Protein AF-A0A6G0W9G2-F1 (afdb_monomer_lite)

Sequence (125 aa):
MLCRICYKEEIEIAIVPCGHAIACIECALSLDYCSMCRMSYSRLMRIHLCMNKENDESLKLQPCSSKLSSDDELKAKLCKVCLKEEMSAVFLPCRHVYTCVKCAEEMSECLFCREHVYSFIKIYL

Structure (mmCIF, N/CA/C/O backbone):
data_AF-A0A6G0W9G2-F1
#
_entry.id   AF-A0A6G0W9G2-F1
#
loop_
_atom_site.group_PDB
_atom_site.id
_atom_site.type_symbol
_atom_site.label_atom_id
_atom_site.label_alt_id
_atom_site.label_comp_id
_atom_site.label_asym_id
_atom_site.label_entity_id
_atom_site.label_seq_id
_atom_site.pdbx_PDB_ins_code
_atom_site.Cartn_x
_atom_site.Cartn_y
_atom_site.Cartn_z
_atom_site.occupancy
_atom_site.B_iso_or_equiv
_atom_site.auth_seq_id
_atom_site.auth_comp_id
_atom_site.auth_asym_id
_atom_site.auth_atom_id
_atom_site.pdbx_PDB_model_num
ATOM 1 N N . MET A 1 1 ? 6.276 8.867 -1.208 1.00 86.81 1 MET A N 1
ATOM 2 C CA . MET A 1 1 ? 7.531 8.091 -0.991 1.00 86.81 1 MET A CA 1
ATOM 3 C C . MET A 1 1 ? 7.984 7.535 -2.331 1.00 86.81 1 MET A C 1
ATOM 5 O O . MET A 1 1 ? 7.161 6.929 -3.005 1.00 86.81 1 MET A O 1
ATOM 9 N N . LEU A 1 2 ? 9.242 7.758 -2.726 1.00 92.81 2 LEU A N 1
ATOM 10 C CA . LEU A 1 2 ? 9.734 7.420 -4.070 1.00 92.81 2 LEU A CA 1
ATOM 11 C C . LEU A 1 2 ? 10.157 5.952 -4.207 1.00 92.81 2 LEU A C 1
ATOM 13 O O . LEU A 1 2 ? 10.682 5.350 -3.268 1.00 92.81 2 LEU A O 1
ATOM 17 N N . CYS A 1 3 ? 9.968 5.415 -5.411 1.00 96.19 3 CYS A N 1
ATOM 18 C CA . CYS A 1 3 ? 10.449 4.115 -5.847 1.00 96.19 3 CYS A CA 1
ATOM 19 C C . CYS A 1 3 ? 11.962 3.992 -5.632 1.00 96.19 3 CYS A C 1
ATOM 21 O O . CYS A 1 3 ? 12.738 4.839 -6.068 1.00 96.19 3 CYS A O 1
ATOM 23 N N . ARG A 1 4 ? 12.390 2.889 -5.014 1.00 95.44 4 ARG A N 1
ATOM 24 C CA . ARG A 1 4 ? 13.798 2.593 -4.704 1.00 95.44 4 ARG A CA 1
ATOM 25 C C . ARG A 1 4 ? 14.614 2.100 -5.900 1.00 95.44 4 ARG A C 1
ATOM 27 O O . ARG A 1 4 ? 15.799 1.844 -5.747 1.00 95.44 4 ARG A O 1
ATOM 34 N N . ILE A 1 5 ? 13.980 1.932 -7.060 1.00 96.06 5 ILE A N 1
ATOM 35 C CA . ILE A 1 5 ? 14.629 1.477 -8.294 1.00 96.06 5 ILE A CA 1
ATOM 36 C C . ILE A 1 5 ? 14.903 2.678 -9.197 1.00 96.06 5 ILE A C 1
ATOM 38 O O . ILE A 1 5 ? 16.056 2.964 -9.503 1.00 96.06 5 ILE A O 1
ATOM 42 N N . CYS A 1 6 ? 13.858 3.405 -9.608 1.00 97.50 6 CYS A N 1
ATOM 43 C CA . CYS A 1 6 ? 14.025 4.539 -10.516 1.00 97.50 6 CYS A CA 1
ATOM 44 C C . CYS A 1 6 ? 14.251 5.879 -9.812 1.00 97.50 6 CYS A C 1
ATOM 46 O O . CYS A 1 6 ? 14.728 6.800 -10.467 1.00 97.50 6 CYS A O 1
ATOM 48 N N . TYR A 1 7 ? 13.895 6.009 -8.527 1.00 96.31 7 TYR A N 1
ATOM 49 C CA . TYR A 1 7 ? 13.932 7.269 -7.770 1.00 96.31 7 TYR A CA 1
ATOM 50 C C . TYR A 1 7 ? 13.155 8.428 -8.426 1.00 96.31 7 TYR A C 1
ATOM 52 O O . TYR A 1 7 ? 13.448 9.592 -8.163 1.00 96.31 7 TYR A O 1
ATOM 60 N N . LYS A 1 8 ? 12.170 8.117 -9.281 1.00 96.00 8 LYS A N 1
ATOM 61 C CA . LYS A 1 8 ? 11.366 9.096 -10.036 1.00 96.00 8 LYS A CA 1
ATOM 62 C C . LYS A 1 8 ? 9.896 9.060 -9.635 1.00 96.00 8 LYS A C 1
ATOM 64 O O . LYS A 1 8 ? 9.362 10.063 -9.186 1.00 96.00 8 LYS A O 1
ATOM 69 N N . GLU A 1 9 ? 9.283 7.888 -9.758 1.00 96.38 9 GLU A N 1
ATOM 70 C CA . GLU A 1 9 ? 7.862 7.677 -9.475 1.00 96.38 9 GLU A CA 1
ATOM 71 C C . GLU A 1 9 ? 7.626 7.234 -8.028 1.00 96.38 9 GLU A C 1
ATOM 73 O O . GLU A 1 9 ? 8.552 6.801 -7.336 1.00 96.38 9 GLU A O 1
ATOM 78 N N . GLU A 1 10 ? 6.382 7.310 -7.560 1.00 94.81 10 GLU A N 1
ATOM 79 C CA . GLU A 1 10 ? 6.012 6.868 -6.214 1.00 94.81 10 GLU A CA 1
ATOM 80 C C . GLU A 1 10 ? 5.950 5.340 -6.090 1.00 94.81 10 GLU A C 1
ATOM 82 O O . GLU A 1 10 ? 5.762 4.605 -7.059 1.00 94.81 10 GLU A O 1
ATOM 87 N N . ILE A 1 11 ? 6.122 4.842 -4.865 1.00 96.25 11 ILE A N 1
ATOM 88 C CA . ILE A 1 11 ? 5.867 3.434 -4.553 1.00 96.25 11 ILE A CA 1
ATOM 89 C C . ILE A 1 11 ? 4.366 3.173 -4.691 1.00 96.25 11 ILE A C 1
ATOM 91 O O . ILE A 1 11 ? 3.555 3.804 -4.019 1.00 96.25 11 ILE A O 1
ATOM 95 N N . GLU A 1 12 ? 4.002 2.199 -5.518 1.00 97.44 12 GLU A N 1
ATOM 96 C CA . GLU A 1 12 ? 2.598 1.861 -5.777 1.00 97.44 12 GLU A CA 1
ATOM 97 C C . GLU A 1 12 ? 2.337 0.359 -5.788 1.00 97.44 12 GLU A C 1
ATOM 99 O O . GLU A 1 12 ? 1.183 -0.047 -5.876 1.00 97.44 12 GLU A O 1
ATOM 104 N N . ILE A 1 13 ? 3.369 -0.483 -5.709 1.00 98.25 13 ILE A N 1
ATOM 105 C CA . ILE A 1 13 ? 3.218 -1.933 -5.816 1.00 98.25 13 ILE A CA 1
ATOM 106 C C . ILE A 1 13 ? 3.722 -2.621 -4.554 1.00 98.25 13 ILE A C 1
ATOM 108 O O . ILE A 1 13 ? 4.881 -2.459 -4.180 1.00 98.25 13 ILE A O 1
ATOM 112 N N . ALA A 1 14 ? 2.868 -3.451 -3.958 1.00 98.19 14 ALA A N 1
ATOM 113 C CA . ALA A 1 14 ? 3.256 -4.501 -3.028 1.00 98.19 14 ALA A CA 1
ATOM 114 C C . ALA A 1 14 ? 3.415 -5.831 -3.779 1.00 98.19 14 ALA A C 1
ATOM 116 O O . ALA A 1 14 ? 2.531 -6.257 -4.530 1.00 98.19 14 ALA A O 1
ATOM 117 N N . ILE A 1 15 ? 4.543 -6.501 -3.561 1.00 98.19 15 ILE A N 1
ATOM 118 C CA . ILE A 1 15 ? 4.870 -7.785 -4.182 1.00 98.19 15 ILE A CA 1
ATOM 119 C C . ILE A 1 15 ? 4.351 -8.920 -3.292 1.00 98.19 15 ILE A C 1
ATOM 121 O O . ILE A 1 15 ? 4.794 -9.081 -2.158 1.00 98.19 15 ILE A O 1
ATOM 125 N N . VAL A 1 16 ? 3.417 -9.729 -3.788 1.00 97.31 16 VAL A N 1
ATOM 126 C CA . VAL A 1 16 ? 2.747 -10.794 -3.021 1.00 97.31 16 VAL A CA 1
ATOM 127 C C . VAL A 1 16 ? 3.336 -12.159 -3.407 1.00 97.31 16 VAL A C 1
ATOM 129 O O . VAL A 1 16 ? 3.430 -12.455 -4.598 1.00 97.31 16 VAL A O 1
ATOM 132 N N . PRO A 1 17 ? 3.718 -13.020 -2.442 1.00 97.19 17 PRO A N 1
ATOM 133 C CA . PRO A 1 17 ? 3.305 -12.984 -1.034 1.00 97.19 17 PRO A CA 1
ATOM 134 C C . PRO A 1 17 ? 4.282 -12.314 -0.061 1.00 97.19 17 PRO A C 1
ATOM 136 O O . PRO A 1 17 ? 3.961 -12.205 1.117 1.00 97.19 17 PRO A O 1
ATOM 139 N N . CYS A 1 18 ? 5.467 -11.879 -0.497 1.00 97.88 18 CYS A N 1
ATOM 140 C CA . CYS A 1 18 ? 6.498 -11.428 0.445 1.00 97.88 18 CYS A CA 1
ATOM 141 C C . CYS A 1 18 ? 6.212 -10.064 1.102 1.00 97.88 18 CYS A C 1
ATOM 143 O O . CYS A 1 18 ? 6.834 -9.741 2.108 1.00 97.88 18 CYS A O 1
ATOM 145 N N . GLY A 1 19 ? 5.298 -9.270 0.545 1.00 97.38 19 GLY A N 1
ATOM 146 C CA . GLY A 1 19 ? 4.841 -7.997 1.097 1.00 97.38 19 GLY A CA 1
ATOM 147 C C . GLY A 1 19 ? 5.798 -6.821 0.890 1.00 97.38 19 GLY A C 1
ATOM 148 O O . GLY A 1 19 ? 5.500 -5.730 1.358 1.00 97.38 19 GLY A O 1
ATOM 149 N N . HIS A 1 20 ? 6.932 -6.983 0.205 1.00 98.25 20 HIS A N 1
ATOM 150 C CA . HIS A 1 20 ? 7.829 -5.850 -0.055 1.00 98.25 20 HIS A CA 1
ATOM 151 C C . HIS A 1 20 ? 7.188 -4.865 -1.038 1.00 98.25 20 HIS A C 1
ATOM 153 O O . HIS A 1 20 ? 6.707 -5.267 -2.100 1.00 98.25 20 HIS A O 1
ATOM 159 N N . ALA A 1 21 ? 7.211 -3.582 -0.695 1.00 97.69 21 ALA A N 1
ATOM 160 C CA . ALA A 1 21 ? 6.614 -2.498 -1.454 1.00 97.69 21 ALA A CA 1
ATOM 161 C C . ALA A 1 21 ? 7.626 -1.362 -1.633 1.00 97.69 21 ALA A C 1
ATOM 163 O O . ALA A 1 21 ? 7.679 -0.422 -0.853 1.00 97.69 21 ALA A O 1
ATOM 164 N N . ILE A 1 22 ? 8.459 -1.477 -2.668 1.00 96.88 22 ILE A N 1
ATOM 165 C CA . ILE A 1 22 ? 9.611 -0.583 -2.907 1.00 96.88 22 ILE A CA 1
ATOM 166 C C . ILE A 1 22 ? 9.611 0.035 -4.309 1.00 96.88 22 ILE A C 1
ATOM 168 O O . ILE A 1 22 ? 10.467 0.861 -4.631 1.00 96.88 22 ILE A O 1
ATOM 172 N N . ALA A 1 23 ? 8.683 -0.387 -5.167 1.00 97.88 23 ALA A N 1
ATOM 173 C CA . ALA A 1 23 ? 8.695 -0.092 -6.591 1.00 97.88 23 ALA A CA 1
ATOM 174 C C . ALA A 1 23 ? 7.449 0.687 -7.034 1.00 97.88 23 ALA A C 1
ATOM 176 O O . ALA A 1 23 ? 6.352 0.492 -6.501 1.00 97.88 23 ALA A O 1
ATOM 177 N N . CYS A 1 24 ? 7.631 1.555 -8.031 1.00 98.12 24 CYS A N 1
ATOM 178 C CA . CYS A 1 24 ? 6.526 2.067 -8.834 1.00 98.12 24 CYS A CA 1
ATOM 179 C C . CYS A 1 24 ? 5.987 0.970 -9.762 1.00 98.12 24 CYS A C 1
ATOM 181 O O . CYS A 1 24 ? 6.579 -0.109 -9.868 1.00 98.12 24 CYS A O 1
ATOM 183 N N . ILE A 1 25 ? 4.886 1.253 -10.460 1.00 97.94 25 ILE A N 1
ATOM 184 C CA . ILE A 1 25 ? 4.245 0.302 -11.379 1.00 97.94 25 ILE A CA 1
ATOM 185 C C . ILE A 1 25 ? 5.222 -0.176 -12.461 1.00 97.94 25 ILE A C 1
ATOM 187 O O . ILE A 1 25 ? 5.423 -1.379 -12.610 1.00 97.94 25 ILE A O 1
ATOM 191 N N . GLU A 1 26 ? 5.872 0.746 -13.174 1.00 98.38 26 GLU A N 1
ATOM 192 C CA . GLU A 1 26 ? 6.760 0.403 -14.295 1.00 98.38 26 GLU A CA 1
ATOM 193 C C . GLU A 1 26 ? 7.954 -0.448 -13.854 1.00 98.38 26 GLU A C 1
ATOM 195 O O . GLU A 1 26 ? 8.262 -1.464 -14.472 1.00 98.38 26 GLU A O 1
ATOM 200 N N . CYS A 1 27 ? 8.599 -0.068 -12.747 1.00 98.31 27 CYS A N 1
ATOM 201 C CA . CYS A 1 27 ? 9.739 -0.812 -12.220 1.00 98.31 27 CYS A CA 1
ATOM 202 C C . CYS A 1 27 ? 9.340 -2.153 -11.607 1.00 98.31 27 CYS A C 1
ATOM 204 O O . CYS A 1 27 ? 10.166 -3.050 -11.571 1.00 98.31 27 CYS A O 1
ATOM 206 N N . ALA A 1 28 ? 8.120 -2.309 -11.089 1.00 97.88 28 ALA A N 1
ATOM 207 C CA . ALA A 1 28 ? 7.671 -3.602 -10.584 1.00 97.88 28 ALA A CA 1
ATOM 208 C C . ALA A 1 28 ? 7.372 -4.583 -11.725 1.00 97.88 28 ALA A C 1
ATOM 210 O O . ALA A 1 28 ? 7.678 -5.766 -11.605 1.00 97.88 28 ALA A O 1
ATOM 211 N N . LEU A 1 29 ? 6.796 -4.090 -12.828 1.00 97.62 29 LEU A N 1
ATOM 212 C CA . LEU A 1 29 ? 6.450 -4.897 -14.002 1.00 97.62 29 LEU A CA 1
ATOM 213 C C . LEU A 1 29 ? 7.673 -5.418 -14.770 1.00 97.62 29 LEU A C 1
ATOM 215 O O . LEU A 1 29 ? 7.535 -6.365 -15.537 1.00 97.62 29 LEU A O 1
ATOM 219 N N . SER A 1 30 ? 8.855 -4.829 -14.571 1.00 97.31 30 SER A N 1
ATOM 220 C CA . SER A 1 30 ? 10.109 -5.281 -15.188 1.00 97.31 30 SER A CA 1
ATOM 221 C C . SER A 1 30 ? 10.894 -6.302 -14.354 1.00 97.31 30 SER A C 1
ATOM 223 O O . SER A 1 30 ? 11.997 -6.684 -14.744 1.00 97.31 30 SER A O 1
ATOM 225 N N . LEU A 1 31 ? 10.365 -6.735 -13.204 1.00 95.50 31 LEU A N 1
ATOM 226 C CA . LEU A 1 31 ? 11.019 -7.697 -12.316 1.00 95.50 31 LEU A CA 1
ATOM 227 C C . LEU A 1 31 ? 10.426 -9.098 -12.470 1.00 95.50 31 LEU A C 1
ATOM 229 O O . LEU A 1 31 ? 9.214 -9.250 -12.414 1.00 95.50 31 LEU A O 1
ATOM 233 N N . ASP A 1 32 ? 11.267 -10.131 -12.491 1.00 95.94 32 ASP A N 1
ATOM 234 C CA . ASP A 1 32 ? 10.820 -11.538 -12.433 1.00 95.94 32 ASP A CA 1
ATOM 235 C C . ASP A 1 32 ? 10.693 -12.075 -10.992 1.00 95.94 32 ASP A C 1
ATOM 237 O O . ASP A 1 32 ? 10.116 -13.132 -10.732 1.00 95.94 32 ASP A O 1
ATOM 241 N N . TYR A 1 33 ? 11.252 -11.349 -10.023 1.00 97.00 33 TYR A N 1
ATOM 242 C CA . TYR A 1 33 ? 11.248 -11.684 -8.601 1.00 97.00 33 TYR A CA 1
ATOM 243 C C . TYR A 1 33 ? 11.316 -10.412 -7.754 1.00 97.00 33 TYR A C 1
ATOM 245 O O . TYR A 1 33 ? 11.708 -9.346 -8.225 1.00 97.00 33 TYR A O 1
ATOM 253 N N . CYS A 1 34 ? 10.972 -10.508 -6.470 1.00 97.44 34 CYS A N 1
ATOM 254 C CA . CYS A 1 34 ? 11.111 -9.379 -5.555 1.00 97.44 34 CYS A CA 1
ATOM 255 C C . CYS A 1 34 ? 12.572 -8.907 -5.481 1.00 97.44 34 CYS A C 1
ATOM 257 O O . CYS A 1 34 ? 13.442 -9.663 -5.054 1.00 97.44 34 CYS A O 1
ATOM 259 N N . SER A 1 35 ? 12.857 -7.650 -5.819 1.00 94.25 35 SER A N 1
ATOM 260 C CA . SER A 1 35 ? 14.225 -7.108 -5.789 1.00 94.25 35 SER A CA 1
ATOM 261 C C . SER A 1 35 ? 14.818 -6.985 -4.378 1.00 94.25 35 SER A C 1
ATOM 263 O O . SER A 1 35 ? 16.036 -6.907 -4.243 1.00 94.25 35 SER A O 1
ATOM 265 N N . MET A 1 36 ? 13.986 -7.032 -3.330 1.00 96.44 36 MET A N 1
ATOM 266 C CA . MET A 1 36 ? 14.437 -6.979 -1.932 1.00 96.44 36 MET A CA 1
ATOM 267 C C . MET A 1 36 ? 14.823 -8.349 -1.376 1.00 96.44 36 MET A C 1
ATOM 269 O O . MET A 1 36 ? 15.854 -8.479 -0.725 1.00 96.44 36 MET A O 1
ATOM 273 N N . CYS A 1 37 ? 14.009 -9.381 -1.623 1.00 97.81 37 CYS A N 1
ATOM 274 C CA . CYS A 1 37 ? 14.199 -10.705 -1.015 1.00 97.81 37 CYS A CA 1
ATOM 275 C C . CYS A 1 37 ? 14.422 -11.848 -2.014 1.00 97.81 37 CYS A C 1
ATOM 277 O O . CYS A 1 37 ? 14.571 -12.991 -1.597 1.00 97.81 37 CYS A O 1
ATOM 279 N N . ARG A 1 38 ? 14.427 -11.562 -3.322 1.00 97.00 38 ARG A N 1
ATOM 280 C CA . ARG A 1 38 ? 14.586 -12.519 -4.437 1.00 97.00 38 ARG A CA 1
ATOM 281 C C . ARG A 1 38 ? 13.533 -13.629 -4.512 1.00 97.00 38 ARG A C 1
ATOM 283 O O . ARG A 1 38 ? 13.661 -14.543 -5.316 1.00 97.00 38 ARG A O 1
ATOM 290 N N . MET A 1 39 ? 12.472 -13.532 -3.714 1.00 96.81 39 MET A N 1
ATOM 291 C CA . MET A 1 39 ? 11.341 -14.454 -3.757 1.00 96.81 39 MET A CA 1
ATOM 292 C C . MET A 1 39 ? 10.537 -14.252 -5.048 1.00 96.81 39 MET A C 1
ATOM 294 O O . MET A 1 39 ? 10.212 -13.111 -5.397 1.00 96.81 39 MET A O 1
ATOM 298 N N . SER A 1 40 ? 10.176 -15.347 -5.721 1.00 96.69 40 SER A N 1
ATOM 299 C CA . SER A 1 40 ? 9.185 -15.328 -6.802 1.00 96.69 40 SER A CA 1
ATOM 300 C C . SER A 1 40 ? 7.836 -14.850 -6.267 1.00 96.69 40 SER A C 1
ATOM 302 O O . SER A 1 40 ? 7.450 -15.168 -5.142 1.00 96.69 40 SER A O 1
ATOM 304 N N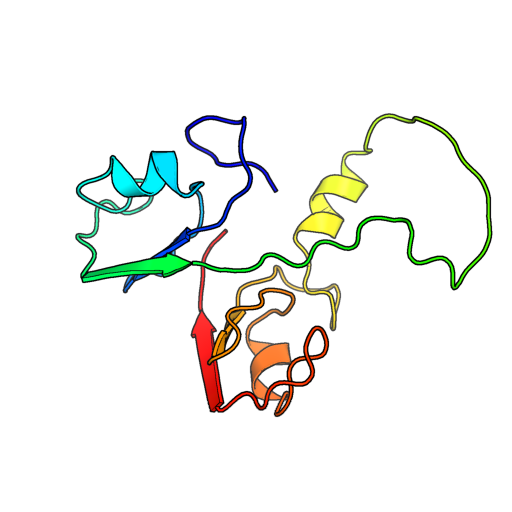 . TYR A 1 41 ? 7.105 -14.083 -7.064 1.00 95.81 41 TYR A N 1
ATOM 305 C CA . TYR A 1 41 ? 5.813 -13.542 -6.660 1.00 95.81 41 TYR A CA 1
ATOM 306 C C . TYR A 1 41 ? 4.687 -14.141 -7.497 1.00 95.81 41 TYR A C 1
ATOM 308 O O . TYR A 1 41 ? 4.871 -14.489 -8.659 1.00 95.81 41 TYR A O 1
ATOM 316 N N . SER A 1 42 ? 3.506 -14.261 -6.898 1.00 96.31 42 SER A N 1
ATOM 317 C CA . SER A 1 42 ? 2.293 -14.687 -7.602 1.00 96.31 42 SER A CA 1
ATOM 318 C C . SER A 1 42 ? 1.464 -13.500 -8.081 1.00 96.31 42 SER A C 1
ATOM 320 O O . SER A 1 42 ? 0.628 -13.644 -8.972 1.00 96.31 42 SER A O 1
ATOM 322 N N . ARG A 1 43 ? 1.665 -12.317 -7.484 1.00 96.06 43 ARG A N 1
ATOM 323 C CA . ARG A 1 43 ? 0.895 -11.119 -7.814 1.00 96.06 43 ARG A CA 1
ATOM 324 C C . ARG A 1 43 ? 1.659 -9.839 -7.496 1.00 96.06 43 ARG A C 1
ATOM 326 O O . ARG A 1 43 ? 2.277 -9.719 -6.441 1.00 96.06 43 ARG A O 1
ATOM 333 N N . LEU A 1 44 ? 1.513 -8.851 -8.372 1.00 97.88 44 LEU A N 1
ATOM 334 C CA . LEU A 1 44 ? 1.832 -7.452 -8.102 1.00 97.88 44 LEU A CA 1
ATOM 335 C C . LEU A 1 44 ? 0.529 -6.738 -7.738 1.00 97.88 44 LEU A C 1
ATOM 337 O O . LEU A 1 44 ? -0.393 -6.652 -8.551 1.00 97.88 44 LEU A O 1
ATOM 341 N N . MET A 1 45 ? 0.408 -6.300 -6.489 1.00 97.94 45 MET A N 1
ATOM 342 C CA . MET A 1 45 ? -0.795 -5.645 -5.984 1.00 97.94 45 MET A CA 1
ATOM 343 C C . MET A 1 45 ? -0.569 -4.140 -5.910 1.00 97.94 45 MET A C 1
ATOM 345 O O . MET A 1 45 ? 0.345 -3.693 -5.223 1.00 97.94 45 MET A O 1
ATOM 349 N N . ARG A 1 46 ? -1.433 -3.355 -6.565 1.00 98.06 46 ARG A N 1
ATOM 350 C CA . ARG A 1 46 ? -1.418 -1.897 -6.407 1.00 98.06 46 ARG A CA 1
ATOM 351 C C . ARG A 1 46 ? -1.806 -1.508 -4.982 1.00 98.06 46 ARG A C 1
ATOM 353 O O . ARG A 1 46 ? -2.788 -2.028 -4.465 1.00 98.06 46 ARG A O 1
ATOM 360 N N . ILE A 1 47 ? -1.072 -0.590 -4.377 1.00 97.94 47 ILE A N 1
ATOM 361 C CA . ILE A 1 47 ? -1.331 -0.020 -3.056 1.00 97.94 47 ILE A CA 1
ATOM 362 C C . ILE A 1 47 ? -1.418 1.502 -3.153 1.00 97.94 47 ILE A C 1
ATOM 364 O O . ILE A 1 47 ? -0.892 2.107 -4.085 1.00 97.94 47 ILE A O 1
ATOM 368 N N . HIS A 1 48 ? -2.078 2.117 -2.178 1.00 95.81 48 HIS A N 1
ATOM 369 C CA . HIS A 1 48 ? -2.279 3.559 -2.107 1.00 95.81 48 HIS A CA 1
ATOM 370 C C . HIS A 1 48 ? -1.655 4.084 -0.809 1.00 95.81 48 HIS A C 1
ATOM 372 O O . HIS A 1 48 ? -2.254 3.983 0.263 1.00 95.81 48 HIS A O 1
ATOM 378 N N . LEU A 1 49 ? -0.425 4.599 -0.898 1.00 92.81 49 LEU A N 1
ATOM 379 C CA . LEU A 1 49 ? 0.278 5.188 0.243 1.00 92.81 49 LEU A CA 1
ATOM 380 C C . LEU A 1 49 ? -0.285 6.575 0.541 1.00 92.81 49 LEU A C 1
ATOM 382 O O . LEU A 1 49 ? -0.004 7.542 -0.167 1.00 92.81 49 LEU A O 1
ATOM 386 N N . CYS A 1 50 ? -1.057 6.684 1.616 1.00 85.00 50 CYS A N 1
ATOM 387 C CA . CYS A 1 50 ? -1.645 7.950 2.023 1.00 85.00 50 CYS A CA 1
ATOM 388 C C . CYS A 1 50 ? -0.651 8.724 2.891 1.00 85.00 50 CYS A C 1
ATOM 390 O O . CYS A 1 50 ? -0.578 8.568 4.111 1.00 85.00 50 CYS A O 1
ATOM 392 N N . MET A 1 51 ? 0.155 9.554 2.235 1.00 74.50 51 MET A N 1
ATOM 393 C CA . MET A 1 51 ? 0.973 10.558 2.905 1.00 74.50 51 MET A CA 1
ATOM 394 C C . MET A 1 51 ? 0.098 11.774 3.209 1.00 74.50 51 MET A C 1
ATOM 396 O O . MET A 1 51 ? -0.631 12.236 2.331 1.00 74.50 51 MET A O 1
ATOM 400 N N . ASN A 1 52 ? 0.214 12.332 4.413 1.00 61.38 52 ASN A N 1
ATOM 401 C CA . ASN A 1 52 ? -0.293 13.675 4.670 1.00 61.38 52 ASN A CA 1
ATOM 402 C C . ASN A 1 52 ? 0.510 14.623 3.775 1.00 61.38 52 ASN A C 1
ATOM 404 O O . ASN A 1 52 ? 1.675 14.899 4.054 1.00 61.38 52 ASN A O 1
ATOM 408 N N . LYS A 1 53 ? -0.083 15.078 2.671 1.00 51.34 53 LYS A N 1
ATOM 409 C CA . LYS A 1 53 ? 0.357 16.322 2.049 1.00 51.34 53 LYS A CA 1
ATOM 410 C C . LYS A 1 53 ? -0.070 17.397 3.034 1.00 51.34 53 LYS A C 1
ATOM 412 O O . LYS A 1 53 ? -1.258 17.495 3.332 1.00 51.34 53 LYS A O 1
ATOM 417 N N . GLU A 1 54 ? 0.874 18.132 3.602 1.00 47.91 54 GLU A N 1
ATOM 418 C CA . GLU A 1 54 ? 0.549 19.376 4.291 1.00 47.91 54 GLU A CA 1
ATOM 419 C C . GLU A 1 54 ? -0.142 20.283 3.267 1.00 47.91 54 GLU A C 1
ATOM 421 O O . GLU A 1 54 ? 0.513 20.830 2.386 1.00 47.91 54 GLU A O 1
ATOM 426 N N . ASN A 1 55 ? -1.477 20.230 3.281 1.00 41.00 55 ASN A N 1
ATOM 427 C CA . ASN A 1 55 ? -2.483 21.167 2.779 1.00 41.00 55 ASN A CA 1
ATOM 428 C C . ASN A 1 55 ? -3.848 20.451 2.784 1.00 41.00 55 ASN A C 1
ATOM 430 O O . ASN A 1 55 ? -4.475 20.256 1.745 1.00 41.00 55 ASN A O 1
ATOM 434 N N . ASP A 1 56 ? -4.297 20.039 3.973 1.00 38.59 56 ASP A N 1
ATOM 435 C CA . ASP A 1 56 ? -5.730 20.032 4.258 1.00 38.59 56 ASP A CA 1
ATOM 436 C C . ASP A 1 56 ? -6.058 21.443 4.757 1.00 38.59 56 ASP A C 1
ATOM 438 O O . ASP A 1 56 ? -5.645 21.845 5.849 1.00 38.59 56 ASP A O 1
ATOM 442 N N . GLU A 1 57 ? -6.731 22.232 3.918 1.00 44.50 57 GLU A N 1
ATOM 443 C CA . GLU A 1 57 ? -7.315 23.527 4.278 1.00 44.50 57 GLU A CA 1
ATOM 444 C C . GLU A 1 57 ? -8.476 23.351 5.280 1.00 44.50 57 GLU A C 1
ATOM 446 O O . GLU A 1 57 ? -9.606 23.765 5.034 1.00 44.50 57 GLU A O 1
ATOM 451 N N . SER A 1 58 ? -8.181 22.783 6.450 1.00 44.62 58 SER A N 1
ATOM 452 C CA . SER A 1 58 ? -9.012 22.872 7.657 1.00 44.62 58 SER A CA 1
ATOM 453 C C . SER A 1 58 ? -8.237 23.365 8.883 1.00 44.62 58 SER A C 1
ATOM 455 O O . SER A 1 58 ? -8.830 23.526 9.945 1.00 44.62 58 SER A O 1
ATOM 457 N N . LEU A 1 59 ? -6.944 23.691 8.759 1.00 41.44 59 LEU A N 1
ATOM 458 C CA . LEU A 1 59 ? -6.175 24.450 9.755 1.00 41.44 59 LEU A CA 1
ATOM 459 C C . LEU A 1 59 ? -5.290 25.470 9.020 1.00 41.44 59 LEU A C 1
ATOM 461 O O . LEU A 1 59 ? -4.229 25.144 8.501 1.00 41.44 59 LEU A O 1
ATOM 465 N N . LYS A 1 60 ? -5.766 26.718 8.930 1.00 40.84 60 LYS A N 1
ATOM 466 C CA . LYS A 1 60 ? -5.059 27.846 8.299 1.00 40.84 60 LYS A CA 1
ATOM 467 C C . LYS A 1 60 ? -3.662 28.033 8.907 1.00 40.84 60 LYS A C 1
ATOM 469 O O . LYS A 1 60 ? -3.580 28.215 10.117 1.00 40.84 60 LYS A O 1
ATOM 474 N N . LEU A 1 61 ? -2.625 28.115 8.066 1.00 34.31 61 LEU A N 1
ATOM 475 C CA . LEU A 1 61 ? -1.640 29.210 7.990 1.00 34.31 61 LEU A CA 1
ATOM 476 C C . LEU A 1 61 ? -0.711 29.006 6.769 1.00 34.31 61 LEU A C 1
ATOM 478 O O . LEU A 1 61 ? -0.485 27.896 6.309 1.00 34.31 61 LEU A O 1
ATOM 482 N N . GLN A 1 62 ? -0.270 30.127 6.207 1.00 45.72 62 GLN A N 1
ATOM 483 C CA . GLN A 1 62 ? 0.202 30.344 4.832 1.00 45.72 62 GLN A CA 1
ATOM 484 C C . GLN A 1 62 ? 1.715 30.037 4.602 1.00 45.72 62 GLN A C 1
ATOM 486 O O . GLN A 1 62 ? 2.383 29.586 5.528 1.00 45.72 62 GLN A O 1
ATOM 491 N N . PRO A 1 63 ? 2.266 30.224 3.376 1.00 58.97 63 PRO A N 1
ATOM 492 C CA . PRO A 1 63 ? 3.173 29.290 2.711 1.00 58.97 63 PRO A CA 1
ATOM 493 C C . PRO A 1 63 ? 4.656 29.596 2.950 1.00 58.97 63 PRO A C 1
ATOM 495 O O . PRO A 1 63 ? 5.036 30.760 3.060 1.00 58.97 63 PRO A O 1
ATOM 498 N N . CYS A 1 64 ? 5.522 28.581 2.871 1.00 30.77 64 CYS A N 1
ATOM 499 C CA . CYS A 1 64 ? 6.869 28.799 2.348 1.00 30.77 64 CYS A CA 1
ATOM 500 C C . CYS A 1 64 ? 7.568 27.507 1.916 1.00 30.77 64 CYS A C 1
ATOM 502 O O . CYS A 1 64 ? 7.547 26.489 2.597 1.00 30.77 64 CYS A O 1
ATOM 504 N N . SER A 1 65 ? 8.226 27.600 0.765 1.00 57.53 65 SER A N 1
ATOM 505 C CA . SER A 1 65 ? 9.180 26.636 0.233 1.00 57.53 65 SER A CA 1
ATOM 506 C C . SER A 1 65 ? 10.350 26.463 1.207 1.00 57.53 65 SER A C 1
ATOM 508 O O . SER A 1 65 ? 11.150 27.383 1.366 1.00 57.53 65 SER A O 1
ATOM 510 N N . SER A 1 66 ? 10.507 25.295 1.827 1.00 48.34 66 SER A N 1
ATOM 511 C CA . SER A 1 66 ? 11.697 25.008 2.635 1.00 48.34 66 SER A CA 1
ATOM 512 C C . SER A 1 66 ? 12.055 23.527 2.656 1.00 48.34 66 SER A C 1
ATOM 514 O O . SER A 1 66 ? 11.199 22.651 2.675 1.00 48.34 66 SER A O 1
ATOM 516 N N . LYS A 1 67 ? 13.367 23.290 2.614 1.00 52.38 67 LYS A N 1
ATOM 517 C CA . LYS A 1 67 ? 14.060 22.002 2.653 1.00 52.38 67 LYS A CA 1
ATOM 518 C C . LYS A 1 67 ? 13.463 21.105 3.746 1.00 52.38 67 LYS A C 1
ATOM 520 O O . LYS A 1 67 ? 13.434 21.524 4.899 1.00 52.38 67 LYS A O 1
ATOM 525 N N . LEU A 1 68 ? 13.022 19.902 3.371 1.00 50.66 68 LEU A N 1
ATOM 526 C CA . LEU A 1 68 ? 12.578 18.867 4.309 1.00 50.66 68 LEU A CA 1
ATOM 527 C C . LEU A 1 68 ? 13.687 18.632 5.337 1.00 50.66 68 LEU A C 1
ATOM 529 O O . LEU A 1 68 ? 14.835 18.374 4.964 1.00 50.66 68 LEU A O 1
ATOM 533 N N . SER A 1 69 ? 13.362 18.785 6.617 1.00 63.94 69 SER A N 1
ATOM 534 C CA . SER A 1 69 ? 14.286 18.420 7.683 1.00 63.94 69 SER A CA 1
ATOM 535 C C . SER A 1 69 ? 14.360 16.893 7.786 1.00 63.94 69 SER A C 1
ATOM 537 O O . SER A 1 69 ? 13.424 16.189 7.400 1.00 63.94 69 SER A O 1
ATOM 539 N N . SER A 1 70 ? 15.459 16.359 8.320 1.00 62.69 70 SER A N 1
ATOM 540 C CA . SER A 1 70 ? 15.635 14.914 8.533 1.00 62.69 70 SER A CA 1
ATOM 541 C C . SER A 1 70 ? 14.493 14.294 9.359 1.00 62.69 70 SER A C 1
ATOM 543 O O . SER A 1 70 ? 14.164 13.119 9.198 1.00 62.69 70 SER A O 1
ATOM 545 N N . ASP A 1 71 ? 13.865 15.094 10.226 1.00 67.06 71 ASP A N 1
ATOM 546 C CA . ASP A 1 71 ? 12.722 14.710 11.055 1.00 67.06 71 ASP A CA 1
ATOM 547 C C . ASP A 1 71 ? 11.415 14.548 10.256 1.00 67.06 71 ASP A C 1
ATOM 549 O O . ASP A 1 71 ? 10.568 13.725 10.618 1.00 67.06 71 ASP A O 1
ATOM 553 N N . ASP A 1 72 ? 11.241 15.281 9.152 1.00 69.25 72 ASP A N 1
ATOM 554 C CA . ASP A 1 72 ? 10.029 15.220 8.324 1.00 69.25 72 ASP A CA 1
ATOM 555 C C . ASP A 1 72 ? 9.978 13.940 7.479 1.00 69.25 72 ASP A C 1
ATOM 557 O O . ASP A 1 72 ? 8.921 13.315 7.344 1.00 69.25 72 ASP A O 1
ATOM 561 N N . GLU A 1 73 ? 11.128 13.475 6.980 1.00 69.38 73 GLU A N 1
ATOM 562 C CA . GLU A 1 73 ? 11.224 12.194 6.266 1.00 69.38 73 GLU A CA 1
ATOM 563 C C . GLU A 1 73 ? 10.918 10.992 7.171 1.00 69.38 73 GLU A C 1
ATOM 565 O O . GLU A 1 73 ? 10.279 10.028 6.736 1.00 69.38 73 GLU A O 1
ATOM 570 N N . LEU A 1 74 ? 11.334 11.048 8.440 1.00 72.44 74 LEU A N 1
ATOM 571 C CA . LEU A 1 74 ? 11.029 10.013 9.429 1.00 72.44 74 LEU A CA 1
ATOM 572 C C . LEU A 1 74 ? 9.529 9.983 9.745 1.00 72.44 74 LEU A C 1
ATOM 574 O O . LEU A 1 74 ? 8.903 8.922 9.683 1.00 72.44 74 LEU A O 1
ATOM 578 N N . LYS A 1 75 ? 8.916 11.146 9.992 1.00 79.06 75 LYS A N 1
ATOM 579 C CA . LYS A 1 75 ? 7.466 11.257 10.236 1.00 79.06 75 LYS A CA 1
ATOM 580 C C . LYS A 1 75 ? 6.627 10.810 9.044 1.00 79.06 75 LYS A C 1
ATOM 582 O O . LYS A 1 75 ? 5.529 10.270 9.231 1.00 79.06 75 LYS A O 1
ATOM 587 N N . ALA A 1 76 ? 7.131 10.984 7.822 1.00 84.56 76 ALA A N 1
ATOM 588 C CA . ALA A 1 76 ? 6.439 10.536 6.625 1.00 84.56 76 ALA A CA 1
ATOM 589 C C . ALA A 1 76 ? 6.145 9.029 6.680 1.00 84.56 76 ALA A C 1
ATOM 591 O O . ALA A 1 76 ? 5.034 8.639 6.337 1.00 84.56 76 ALA A O 1
ATOM 592 N N . LYS A 1 77 ? 7.045 8.194 7.213 1.00 88.69 77 LYS A N 1
ATOM 593 C CA . LYS A 1 77 ? 6.879 6.727 7.265 1.00 88.69 77 LYS A CA 1
ATOM 594 C C . LYS A 1 77 ? 6.044 6.203 8.434 1.00 88.69 77 LYS A C 1
ATOM 596 O O . LYS A 1 77 ? 5.605 5.054 8.400 1.00 88.69 77 LYS A O 1
ATOM 601 N N . LEU A 1 78 ? 5.808 7.020 9.457 1.00 93.44 78 LEU A N 1
ATOM 602 C CA . LEU A 1 78 ? 5.078 6.599 10.651 1.00 93.44 78 LEU A CA 1
ATOM 603 C C . LEU A 1 78 ? 3.585 6.394 10.373 1.00 93.44 78 LEU A C 1
ATOM 605 O O . LEU A 1 78 ? 2.972 7.121 9.584 1.00 93.44 78 LEU A O 1
ATOM 609 N N . CYS A 1 79 ? 3.007 5.422 11.078 1.00 95.44 79 CYS A N 1
ATOM 610 C CA . CYS A 1 79 ? 1.580 5.158 11.170 1.00 95.44 79 CYS A CA 1
ATOM 611 C C . CYS A 1 79 ? 0.825 6.439 11.515 1.00 95.44 79 CYS A C 1
ATOM 613 O O . CYS A 1 79 ? 1.085 7.061 12.541 1.00 95.44 79 CYS A O 1
ATOM 615 N N . LYS A 1 80 ? -0.167 6.790 10.696 1.00 93.50 80 LYS A N 1
ATOM 616 C CA . LYS A 1 80 ? -0.964 8.017 10.832 1.00 93.50 80 LYS A CA 1
ATOM 617 C C . 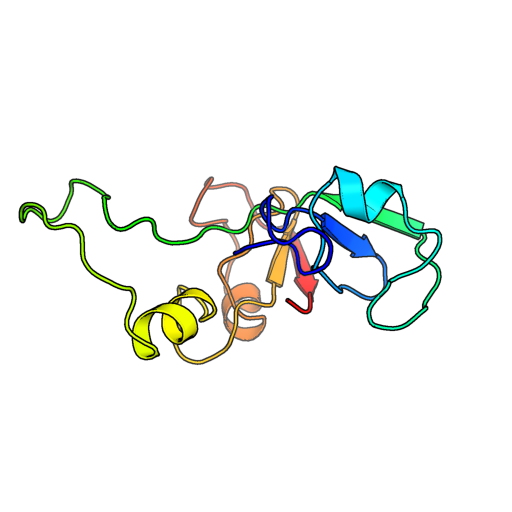LYS A 1 80 ? -1.976 7.984 11.978 1.00 93.50 80 LYS A C 1
ATOM 619 O O . LYS A 1 80 ? -2.626 8.987 12.229 1.00 93.50 80 LYS A O 1
ATOM 624 N N . VAL A 1 81 ? -2.089 6.850 12.671 1.00 94.38 81 VAL A N 1
ATOM 625 C CA . VAL A 1 81 ? -2.970 6.672 13.832 1.00 94.38 81 VAL A CA 1
ATOM 626 C C . VAL A 1 81 ? -2.171 6.780 15.128 1.00 94.38 81 VAL A C 1
ATOM 628 O O . VAL A 1 81 ? -2.427 7.669 15.930 1.00 94.38 81 VAL A O 1
ATOM 631 N N . CYS A 1 82 ? -1.176 5.911 15.345 1.00 96.06 82 CYS A N 1
ATOM 632 C CA . CYS A 1 82 ? -0.422 5.911 16.602 1.00 96.06 82 CYS A CA 1
ATOM 633 C C . CYS A 1 82 ? 0.826 6.797 16.596 1.00 96.06 82 CYS A C 1
ATOM 635 O O . CYS A 1 82 ? 1.325 7.100 17.677 1.00 96.06 82 CYS A O 1
ATOM 637 N N . LEU A 1 83 ? 1.357 7.157 15.419 1.00 93.88 83 LEU A N 1
ATOM 638 C CA . LEU A 1 83 ? 2.619 7.893 15.240 1.00 93.88 83 LEU A CA 1
ATOM 639 C C . LEU A 1 83 ? 3.830 7.255 15.958 1.00 93.88 83 LEU A C 1
ATOM 641 O O . LEU A 1 83 ? 4.798 7.942 16.266 1.00 93.88 83 LEU A O 1
ATOM 645 N N . LYS A 1 84 ? 3.779 5.944 16.238 1.00 94.81 84 LYS A N 1
ATOM 646 C CA . LYS A 1 84 ? 4.810 5.201 16.993 1.00 94.81 84 LYS A CA 1
ATOM 647 C C . LYS A 1 84 ? 5.568 4.183 16.148 1.00 94.81 84 LYS A C 1
ATOM 649 O O . LYS A 1 84 ? 6.770 4.028 16.313 1.00 94.81 84 LYS A O 1
ATOM 654 N N . GLU A 1 85 ? 4.861 3.474 15.276 1.00 95.44 85 GLU A N 1
ATOM 655 C CA . GLU A 1 85 ? 5.418 2.427 14.413 1.00 95.44 85 GLU A CA 1
ATOM 656 C C . GLU A 1 85 ? 5.307 2.836 12.947 1.00 95.44 85 GLU A C 1
ATOM 658 O O . GLU A 1 85 ? 4.462 3.660 12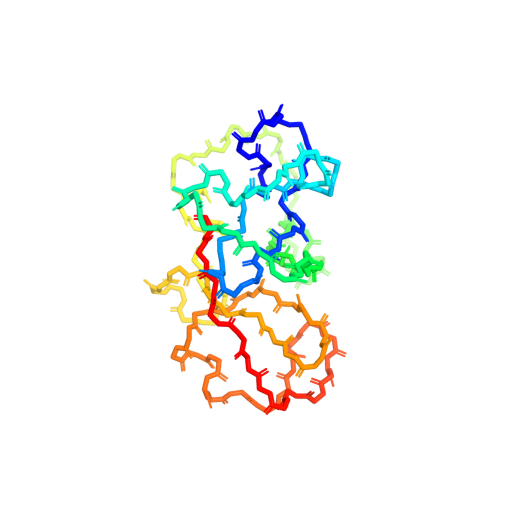.597 1.00 95.44 85 GLU A O 1
ATOM 663 N N . GLU A 1 86 ? 6.129 2.256 12.076 1.00 94.88 86 GLU A N 1
ATOM 664 C CA . GLU A 1 86 ? 6.031 2.487 10.635 1.00 94.88 86 GLU A CA 1
ATOM 665 C C . GLU A 1 86 ? 4.737 1.907 10.051 1.00 94.88 86 GLU A C 1
ATO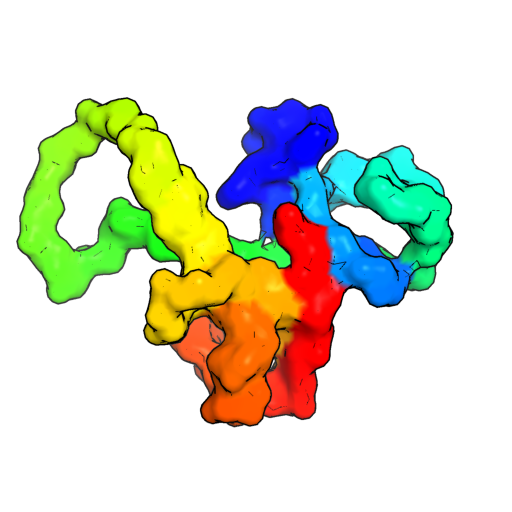M 667 O O . GLU A 1 86 ? 4.187 0.901 10.522 1.00 94.88 86 GLU A O 1
ATOM 672 N N . MET A 1 87 ? 4.246 2.548 8.990 1.00 96.50 87 MET A N 1
ATOM 673 C CA . MET A 1 87 ? 3.133 2.004 8.222 1.00 96.50 87 MET A CA 1
ATOM 674 C C . MET A 1 87 ? 3.528 0.651 7.640 1.00 96.50 87 MET A C 1
ATOM 676 O O . MET A 1 87 ? 4.585 0.497 7.036 1.00 96.50 87 MET A O 1
ATOM 680 N N . SER A 1 88 ? 2.668 -0.335 7.830 1.00 97.81 88 SER A N 1
ATOM 681 C CA . SER A 1 88 ? 2.966 -1.719 7.465 1.00 97.81 88 SER A CA 1
ATOM 682 C C . SER A 1 88 ? 1.715 -2.535 7.153 1.00 97.81 88 SER A C 1
ATOM 684 O O . SER A 1 88 ? 1.821 -3.745 6.990 1.00 97.81 88 SER A O 1
ATOM 686 N N . ALA A 1 89 ? 0.540 -1.906 7.043 1.00 98.00 89 ALA A N 1
ATOM 687 C CA . ALA A 1 89 ? -0.717 -2.585 6.748 1.00 98.00 89 ALA A CA 1
ATOM 688 C C . ALA A 1 89 ? -1.407 -2.004 5.503 1.00 98.00 89 ALA A C 1
ATOM 690 O O . ALA A 1 89 ? -1.615 -0.795 5.400 1.00 98.00 89 ALA A O 1
ATOM 691 N N . VAL A 1 90 ? -1.781 -2.888 4.574 1.00 98.31 90 VAL A N 1
ATOM 692 C CA . VAL A 1 90 ? -2.633 -2.606 3.408 1.00 98.31 90 VAL A CA 1
ATOM 693 C C . VAL A 1 90 ? -4.043 -3.074 3.721 1.00 98.31 90 VAL A C 1
ATOM 695 O O . VAL A 1 90 ? -4.245 -4.268 3.927 1.00 98.31 90 VAL A O 1
ATOM 698 N N . PHE A 1 91 ? -5.024 -2.178 3.715 1.00 98.44 91 PHE A N 1
ATOM 699 C CA . PHE A 1 91 ? -6.418 -2.548 3.976 1.00 98.44 91 PHE A CA 1
ATOM 700 C C . PHE A 1 91 ? -7.064 -3.198 2.757 1.00 98.44 91 PHE A C 1
ATOM 702 O O . PHE A 1 91 ? -6.869 -2.740 1.635 1.00 98.44 91 PHE A O 1
ATOM 709 N N . LEU A 1 92 ? -7.862 -4.246 2.952 1.00 98.06 92 LEU A N 1
ATOM 710 C CA . LEU A 1 92 ? -8.622 -4.890 1.884 1.00 98.06 92 LEU A CA 1
ATOM 711 C C . LEU A 1 92 ? -10.123 -4.609 2.047 1.00 98.06 92 LEU A C 1
ATOM 713 O O . LEU A 1 92 ? -10.647 -4.777 3.150 1.00 98.06 92 LEU A O 1
ATOM 717 N N . PRO A 1 93 ? -10.814 -4.206 0.962 1.00 97.88 93 PRO A N 1
ATOM 718 C CA . PRO A 1 93 ? -10.380 -4.276 -0.439 1.00 97.88 93 PRO A CA 1
ATOM 719 C C . PRO A 1 93 ? -9.793 -2.969 -1.007 1.00 97.88 93 PRO A C 1
ATOM 721 O O . PRO A 1 93 ? -9.346 -2.968 -2.152 1.00 97.88 93 PRO A O 1
ATOM 724 N N . CYS A 1 94 ? -9.786 -1.862 -0.254 1.00 97.88 94 CYS A N 1
ATOM 725 C CA . CYS A 1 94 ? -9.467 -0.528 -0.789 1.00 97.88 94 CYS A CA 1
ATOM 726 C C . CYS A 1 94 ? -7.976 -0.274 -1.085 1.00 97.88 94 CYS A C 1
ATOM 728 O O . CYS A 1 94 ? -7.639 0.611 -1.865 1.00 97.88 94 CYS A O 1
ATOM 730 N N . ARG A 1 95 ? -7.079 -1.071 -0.498 1.00 97.94 95 ARG A N 1
ATOM 731 C CA . ARG A 1 95 ? -5.612 -1.051 -0.658 1.00 97.94 95 ARG A CA 1
ATOM 732 C C . ARG A 1 95 ? -4.921 0.222 -0.160 1.00 97.94 95 ARG A C 1
ATOM 734 O O . ARG A 1 95 ? -3.785 0.490 -0.551 1.00 97.94 95 ARG A O 1
ATOM 741 N N . HIS A 1 96 ? -5.569 0.987 0.717 1.00 97.69 96 HIS A N 1
ATOM 742 C CA . HIS A 1 96 ? -4.935 2.111 1.404 1.00 97.69 96 HIS A CA 1
ATOM 743 C C . HIS A 1 96 ? -3.926 1.634 2.450 1.00 97.69 96 HIS A C 1
ATOM 745 O O . HIS A 1 96 ? -4.152 0.644 3.148 1.00 97.69 96 HIS A O 1
ATOM 751 N N . VAL A 1 97 ? -2.821 2.372 2.556 1.00 97.44 97 VAL A N 1
ATOM 752 C CA . VAL A 1 97 ? -1.733 2.145 3.508 1.00 97.44 97 VAL A CA 1
ATOM 753 C C . VAL A 1 97 ? -1.479 3.432 4.276 1.00 97.44 97 VAL A C 1
ATOM 755 O O . VAL A 1 97 ? -1.017 4.424 3.709 1.00 97.44 97 VAL A O 1
ATOM 758 N N . TYR A 1 98 ? -1.775 3.400 5.572 1.00 96.38 98 TYR A N 1
ATOM 759 C CA . TYR A 1 98 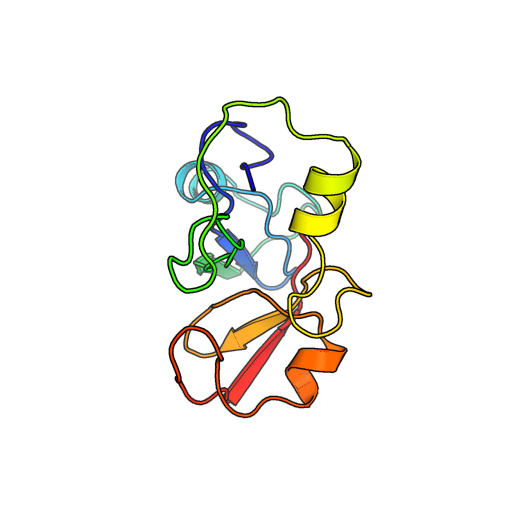? -1.533 4.516 6.492 1.00 96.38 98 TYR A CA 1
ATOM 760 C C . TYR A 1 98 ? -1.357 4.082 7.955 1.00 96.38 98 TYR A C 1
ATOM 762 O O . TYR A 1 98 ? -1.083 4.914 8.823 1.00 96.38 98 TYR A O 1
ATOM 770 N N . THR A 1 99 ? -1.496 2.789 8.262 1.00 97.44 99 THR A N 1
ATOM 771 C CA . THR A 1 99 ? -1.426 2.254 9.626 1.00 97.44 99 THR A CA 1
ATOM 772 C C . THR A 1 99 ? -0.303 1.237 9.798 1.00 97.44 99 THR A C 1
ATOM 774 O O . THR A 1 99 ? 0.154 0.617 8.834 1.00 97.44 99 THR A O 1
ATOM 777 N N . CYS A 1 100 ? 0.162 1.071 11.038 1.00 98.00 100 CYS A N 1
ATOM 778 C CA . CYS A 1 100 ? 0.872 -0.139 11.437 1.00 98.00 100 CYS A CA 1
ATOM 779 C C . CYS A 1 100 ? -0.127 -1.284 11.665 1.00 98.00 100 CYS A C 1
ATOM 781 O O . CYS A 1 100 ? -1.329 -1.046 11.804 1.00 98.00 100 CYS A O 1
ATOM 783 N N . VAL A 1 101 ? 0.374 -2.519 11.751 1.00 98.31 101 VAL A N 1
ATOM 784 C CA . VAL A 1 101 ? -0.451 -3.722 11.976 1.00 98.31 101 VAL A CA 1
ATOM 785 C C . VAL A 1 101 ? -1.311 -3.615 13.240 1.00 98.31 101 VAL A C 1
ATOM 787 O O . VAL A 1 101 ? -2.509 -3.851 13.165 1.00 98.31 101 VAL A O 1
ATOM 790 N N . LYS A 1 102 ? -0.749 -3.167 14.369 1.00 98.44 102 LYS A N 1
ATOM 791 C CA . LYS A 1 102 ? -1.499 -3.060 15.637 1.00 98.44 102 LYS A CA 1
ATOM 792 C C . LYS A 1 102 ? -2.691 -2.114 15.538 1.00 98.44 102 LYS A C 1
ATOM 794 O O . LYS A 1 102 ? -3.742 -2.371 16.099 1.00 98.44 102 LYS A O 1
ATOM 799 N N . CYS A 1 103 ? -2.529 -0.998 14.828 1.00 98.25 103 CYS A N 1
ATOM 800 C CA . CYS A 1 103 ? -3.645 -0.089 14.597 1.00 98.25 103 CYS A CA 1
ATOM 801 C C . CYS A 1 103 ? -4.651 -0.677 13.610 1.00 98.25 103 CYS A C 1
ATOM 803 O O . CYS A 1 103 ? -5.834 -0.433 13.782 1.00 98.25 103 CYS A O 1
ATOM 805 N N . ALA A 1 104 ? -4.196 -1.423 12.596 1.00 98.00 104 ALA A N 1
ATOM 806 C CA . ALA A 1 104 ? -5.058 -2.068 11.607 1.00 98.00 104 ALA A CA 1
ATOM 807 C C . ALA A 1 104 ? -6.018 -3.095 12.222 1.00 98.00 104 ALA A C 1
ATOM 809 O O . ALA A 1 104 ? -7.162 -3.173 11.789 1.00 98.00 104 ALA A O 1
ATOM 810 N N . GLU A 1 105 ? -5.560 -3.854 13.221 1.00 98.06 105 GLU A N 1
ATOM 811 C CA . GLU A 1 105 ? -6.356 -4.874 13.924 1.00 98.06 105 GLU A CA 1
ATOM 812 C C . GLU A 1 105 ? -7.595 -4.291 14.621 1.00 98.06 105 GLU A C 1
ATOM 814 O O . GLU A 1 105 ? -8.623 -4.956 14.705 1.00 98.06 105 GLU A O 1
ATOM 819 N N . GLU A 1 106 ? -7.528 -3.025 15.033 1.00 96.94 106 GLU A N 1
ATOM 820 C CA . GLU A 1 106 ? -8.610 -2.318 15.725 1.00 96.94 106 GLU A CA 1
ATOM 821 C C . GLU A 1 106 ? -9.533 -1.534 14.765 1.00 96.94 106 GLU A C 1
ATOM 823 O O . GLU A 1 106 ? -10.374 -0.753 15.214 1.00 96.94 106 GLU A O 1
ATOM 828 N N . MET A 1 107 ? -9.379 -1.682 13.439 1.00 95.44 107 MET A N 1
ATOM 829 C CA . MET A 1 107 ? -10.166 -0.939 12.441 1.00 95.44 107 MET A CA 1
ATOM 830 C C . MET A 1 107 ? -11.131 -1.838 11.667 1.00 95.44 107 MET A C 1
ATOM 832 O O . MET A 1 107 ? -10.723 -2.815 11.047 1.00 95.44 107 MET A O 1
ATOM 836 N N . SER A 1 108 ? -12.401 -1.434 11.599 1.00 97.19 108 SER A N 1
ATOM 837 C CA . SER A 1 108 ? -13.417 -2.037 10.720 1.00 97.19 108 SER A CA 1
ATOM 838 C C . SER A 1 108 ? -13.692 -1.226 9.448 1.00 97.19 108 SER A C 1
ATOM 840 O O . SER A 1 108 ? -14.338 -1.720 8.527 1.00 97.19 108 SER A O 1
ATOM 842 N N . GLU A 1 109 ? -13.199 0.012 9.362 1.00 97.94 109 GLU A N 1
ATOM 843 C CA . GLU A 1 109 ? -13.434 0.923 8.239 1.00 97.94 109 GLU A CA 1
ATOM 844 C C . GLU A 1 109 ? -12.167 1.729 7.913 1.00 97.94 109 GLU A C 1
ATOM 846 O O . GLU A 1 109 ? -11.412 2.144 8.797 1.00 97.94 109 GLU A O 1
ATOM 851 N N . CYS A 1 110 ? -11.915 1.955 6.625 1.00 96.81 110 CYS A N 1
ATOM 852 C CA . CYS A 1 110 ? -10.792 2.758 6.163 1.00 96.81 110 CYS A CA 1
ATOM 853 C C . CYS A 1 110 ? -11.056 4.255 6.385 1.00 96.81 110 CYS A C 1
ATOM 855 O O . CYS A 1 110 ? -11.975 4.815 5.799 1.00 96.81 110 CYS A O 1
ATOM 857 N N . LEU A 1 111 ? -10.185 4.953 7.118 1.00 93.94 111 LEU A N 1
ATOM 858 C CA . LEU A 1 111 ? -10.336 6.390 7.402 1.00 93.94 111 LEU A CA 1
ATOM 859 C C . LEU A 1 111 ? -10.192 7.290 6.167 1.00 93.94 111 LEU A C 1
ATOM 861 O O . LEU A 1 111 ? -10.616 8.441 6.204 1.00 93.94 111 LEU A O 1
ATOM 865 N N . PHE A 1 112 ? -9.600 6.785 5.082 1.00 91.00 112 PHE A N 1
ATOM 866 C CA . PHE A 1 112 ? -9.377 7.563 3.861 1.00 91.00 112 PHE A CA 1
ATOM 867 C C . PHE A 1 112 ? -10.538 7.480 2.874 1.00 91.00 112 PHE A C 1
ATOM 869 O O . PHE A 1 112 ? -10.840 8.463 2.204 1.00 91.00 112 PHE A O 1
ATOM 876 N N . CYS A 1 113 ? -11.192 6.323 2.767 1.00 95.88 113 CYS A N 1
ATOM 877 C CA . CYS A 1 113 ? -12.242 6.106 1.767 1.00 95.88 113 CYS A CA 1
ATOM 878 C C . CYS A 1 113 ? -13.550 5.551 2.324 1.00 95.88 113 CYS A C 1
ATOM 880 O O . CYS A 1 113 ? -14.472 5.333 1.547 1.00 95.88 113 CYS A O 1
ATOM 882 N N . ARG A 1 114 ? -13.633 5.317 3.638 1.00 95.75 114 ARG A N 1
ATOM 883 C CA . ARG A 1 114 ? -14.809 4.779 4.338 1.00 95.75 114 ARG A CA 1
ATOM 884 C C . ARG A 1 114 ? -15.263 3.389 3.884 1.00 95.75 114 ARG A C 1
ATOM 886 O O . ARG A 1 114 ? -16.369 2.951 4.172 1.00 95.75 114 ARG A O 1
ATOM 893 N N . GLU A 1 115 ? -14.395 2.681 3.165 1.00 97.69 115 GLU A N 1
ATOM 894 C CA . GLU A 1 115 ? -14.644 1.301 2.753 1.00 97.69 115 GLU A CA 1
ATOM 895 C C . GLU A 1 115 ? -14.522 0.369 3.961 1.00 97.69 115 GLU A C 1
ATOM 897 O O . GLU A 1 115 ? -13.598 0.527 4.769 1.00 97.69 115 GLU A O 1
ATOM 902 N N . HIS A 1 116 ? -15.410 -0.622 4.051 1.00 98.31 116 HIS A N 1
ATOM 903 C CA . HIS A 1 116 ? -15.349 -1.629 5.105 1.00 98.31 116 HIS A CA 1
ATOM 904 C C . HIS A 1 116 ? -14.081 -2.483 4.952 1.00 98.31 116 HIS A C 1
ATOM 906 O O . HIS A 1 116 ? -13.774 -2.999 3.874 1.00 98.31 116 HIS A O 1
ATOM 912 N N . VAL A 1 117 ? -13.337 -2.649 6.045 1.00 98.31 117 VAL A N 1
ATOM 913 C CA . VAL A 1 117 ? -12.083 -3.406 6.077 1.00 98.31 117 VAL A CA 1
ATOM 914 C C . VAL A 1 117 ? -12.388 -4.842 6.480 1.00 98.31 117 VAL A C 1
ATOM 916 O O . VAL A 1 117 ? -12.768 -5.116 7.613 1.00 98.31 117 VAL A O 1
ATOM 919 N N . TYR A 1 118 ? -12.217 -5.781 5.547 1.00 97.44 118 TYR A N 1
ATOM 920 C CA . TYR A 1 118 ? -12.414 -7.211 5.830 1.00 97.44 118 TYR A CA 1
ATOM 921 C C . TYR A 1 118 ? -11.160 -7.878 6.392 1.00 97.44 118 TYR A C 1
ATOM 923 O O . TYR A 1 118 ? -11.241 -8.850 7.137 1.00 97.44 118 TYR A O 1
ATOM 931 N N . SER A 1 119 ? -9.993 -7.403 5.970 1.00 97.88 119 SER A N 1
ATOM 932 C CA . SER A 1 119 ? -8.686 -7.894 6.395 1.00 97.88 119 SER A CA 1
ATOM 933 C C . SER A 1 119 ? -7.603 -6.905 5.972 1.00 97.88 119 SER A C 1
ATOM 935 O O . SER A 1 119 ? -7.867 -5.940 5.248 1.00 97.88 119 SER A O 1
ATOM 937 N N . PHE A 1 120 ? -6.367 -7.147 6.401 1.00 98.12 120 PHE A N 1
ATOM 938 C CA . PHE A 1 120 ? -5.208 -6.400 5.935 1.00 98.12 120 PHE A CA 1
ATOM 939 C C . PHE A 1 120 ? -4.056 -7.334 5.562 1.00 98.12 120 PHE A C 1
ATOM 941 O O . PHE A 1 120 ? -3.948 -8.457 6.054 1.00 98.12 120 PHE A O 1
ATOM 948 N N . ILE A 1 121 ? -3.174 -6.857 4.685 1.00 97.69 121 ILE A N 1
ATOM 949 C CA . ILE A 1 121 ? -1.9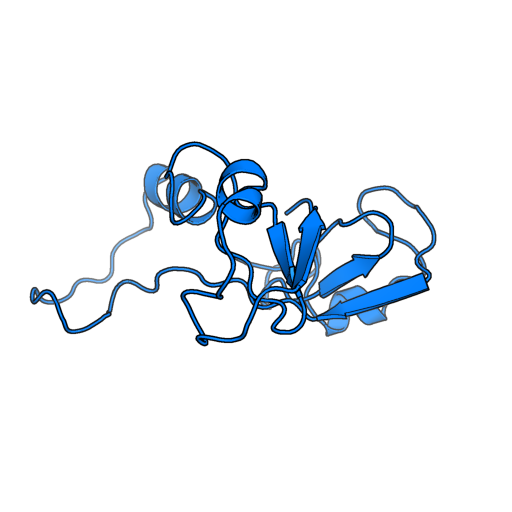13 -7.524 4.345 1.00 97.69 121 ILE A CA 1
ATOM 950 C C . ILE A 1 121 ? -0.771 -6.742 4.983 1.00 97.69 121 ILE A C 1
ATOM 952 O O . ILE A 1 121 ? -0.691 -5.522 4.829 1.00 97.69 121 ILE A O 1
ATOM 956 N N . LYS A 1 122 ? 0.137 -7.447 5.665 1.00 98.12 122 LYS A N 1
ATOM 957 C CA . LYS A 1 122 ? 1.383 -6.850 6.144 1.00 98.12 122 LYS A CA 1
ATOM 958 C C . LYS A 1 122 ? 2.329 -6.587 4.972 1.00 98.12 122 LYS A C 1
ATOM 960 O O . LYS A 1 122 ? 2.586 -7.490 4.177 1.00 98.12 122 LYS A O 1
ATOM 965 N N . ILE A 1 123 ? 2.882 -5.382 4.905 1.00 97.94 123 ILE A N 1
ATOM 966 C CA . ILE A 1 123 ? 3.887 -4.989 3.914 1.00 97.94 123 ILE A CA 1
ATOM 967 C C . ILE A 1 123 ? 5.159 -4.438 4.561 1.00 97.94 123 ILE A C 1
ATOM 969 O O . ILE A 1 123 ? 5.178 -4.114 5.749 1.00 97.94 123 ILE A O 1
ATOM 973 N N . TYR A 1 124 ? 6.207 -4.327 3.747 1.00 96.56 124 TYR A N 1
ATOM 974 C CA . TYR A 1 124 ? 7.529 -3.814 4.103 1.00 96.56 124 TYR A CA 1
ATOM 975 C C . TYR A 1 124 ? 7.928 -2.730 3.089 1.00 96.56 124 TYR A C 1
ATOM 977 O O . TYR A 1 124 ? 8.065 -3.040 1.903 1.00 96.56 124 TYR A O 1
ATOM 985 N N . LEU A 1 125 ? 8.048 -1.476 3.540 1.00 91.38 125 LEU A N 1
ATOM 986 C CA . LEU A 1 125 ? 8.311 -0.276 2.720 1.00 91.38 125 LEU A CA 1
ATOM 987 C C . LEU A 1 125 ? 9.803 0.080 2.611 1.00 91.38 125 LEU A C 1
ATOM 989 O O . LEU A 1 125 ? 10.568 -0.279 3.530 1.00 91.38 125 LEU A O 1
#

pLDDT: mean 87.87, std 18.1, range [30.77, 98.44]

Secondary structure (DSSP, 8-state):
-B-TTTSSSBP-EEEETTTEEEE-HHHHHT-SS-TTT----SEEEE-EE----S--TTS----------HHHHHHHHB-TTTSSSB--EEEETT-EEEE-HHHHHT-SB-TTT--B--EEEE-B-

InterPro domains:
  IPR001841 Zinc finger, RING-type [PS50089] (3-38)
  IPR001841 Zinc finger, RING-type [PS50089] (79-114)
  IPR001841 Zinc finger, RING-type [SM00184] (3-37)
  IPR001841 Zinc finger, RING-type [SM00184] (79-113)
  IPR013083 Zinc finger, RING/FYVE/PHD-type [G3DSA:3.30.40.10] (1-60)
  IPR013083 Zinc finger, RING/FYVE/PHD-type [G3DSA:3.30.40.10] (61-125)
  IPR051728 RING-FYVE domain-containing E3 ubiquitin-protein ligase [PTHR14879] (66-124)

Foldseek 3Di:
DAAPPPRPDRFFWQFPPVQETRHDPVVVVPDQADPVPRHGGPDIDTAAEDFPPPDPPPDDDDDDDDDDDPVNVVQRQAAPPPSPHGFFKQFPPVRYIRHDPVVQVVDQADPPPRDGGPDIHGHDD

Organism: Aphis craccivora (NCBI:txid307492)

Radius of gyration: 15.41 Å; chains: 1; bounding box: 31×46×32 Å